Protein AF-A0A9Q4C392-F1 (afdb_monomer)

Secondary structure (DSSP, 8-state):
--HHHHHHHHHTS-HHHHHHHHHHHHH--EEHHHHHHHH---HHHHHHHHHHHHHTT-EEEEEETTEEEEEE----

Mean predicted aligned error: 3.05 Å

Organism: NCBI:txid2487751

Foldseek 3Di:
DDQVVVVVVLVVADPLLNLLLVCCVPPHWAFLVVSCVSSVDDSVSSVVSVVSCVVVVQWDWDDDDPGTTIHGDDDD

pLDDT: mean 94.3, std 6.83, range [61.62, 98.56]

Structure (mmCIF, N/CA/C/O backbone):
data_AF-A0A9Q4C392-F1
#
_entry.id   AF-A0A9Q4C392-F1
#
loop_
_atom_site.group_PDB
_atom_site.id
_atom_site.type_symbol
_atom_site.label_atom_id
_atom_site.label_alt_id
_atom_site.label_comp_id
_atom_site.label_asym_id
_atom_site.label_entity_id
_atom_site.label_seq_id
_atom_site.pdbx_PDB_ins_code
_atom_site.Cartn_x
_atom_site.Cartn_y
_atom_site.Cartn_z
_atom_site.occupancy
_atom_site.B_iso_or_equiv
_atom_site.auth_seq_id
_atom_site.auth_comp_id
_atom_site.auth_asym_id
_atom_site.auth_atom_id
_atom_site.pdbx_PDB_model_num
ATOM 1 N N . MET A 1 1 ? -10.856 -8.751 14.765 1.00 61.62 1 MET A N 1
ATOM 2 C CA . MET A 1 1 ? -11.266 -7.335 14.699 1.00 61.62 1 MET A CA 1
ATOM 3 C C . MET A 1 1 ? -12.673 -7.333 14.133 1.00 61.62 1 MET A C 1
ATOM 5 O O . MET A 1 1 ? -12.892 -8.131 13.236 1.00 61.62 1 MET A O 1
ATOM 9 N N . ASP A 1 2 ? -13.636 -6.588 14.673 1.00 79.50 2 ASP A N 1
ATOM 10 C CA . ASP A 1 2 ? -14.960 -6.560 14.035 1.00 79.50 2 ASP A CA 1
ATOM 11 C C . ASP A 1 2 ? -14.916 -5.744 12.728 1.00 79.50 2 ASP A C 1
ATOM 13 O O . ASP A 1 2 ? -14.035 -4.904 12.526 1.00 79.50 2 ASP A O 1
ATOM 17 N N . SER A 1 3 ? -15.846 -6.027 11.813 1.00 83.25 3 SER A N 1
ATOM 18 C CA . SER A 1 3 ? -15.886 -5.382 10.496 1.00 83.25 3 SER A CA 1
ATOM 19 C C . SER A 1 3 ? -16.076 -3.861 10.580 1.00 83.25 3 SER A C 1
ATOM 21 O O . SER A 1 3 ? -15.615 -3.158 9.687 1.00 83.25 3 SER A O 1
ATOM 23 N N . ALA A 1 4 ? -16.705 -3.329 11.634 1.00 87.12 4 ALA A N 1
ATOM 24 C CA . ALA A 1 4 ? -16.956 -1.893 11.758 1.00 87.12 4 ALA A CA 1
ATOM 25 C C . ALA A 1 4 ? -15.667 -1.112 12.054 1.00 87.12 4 ALA A C 1
ATOM 27 O O . ALA A 1 4 ? -15.414 -0.087 11.419 1.00 87.12 4 ALA A O 1
ATOM 28 N N . ALA A 1 5 ? -14.833 -1.628 12.959 1.00 88.75 5 ALA A N 1
ATOM 29 C CA . ALA A 1 5 ? -13.549 -1.025 13.297 1.00 88.75 5 ALA A CA 1
ATOM 30 C C . ALA A 1 5 ? -12.548 -1.080 12.125 1.00 88.75 5 ALA A C 1
ATOM 32 O O . ALA A 1 5 ? -11.749 -0.163 11.949 1.00 88.75 5 ALA A O 1
ATOM 33 N N . PHE A 1 6 ? -12.612 -2.117 11.282 1.00 91.69 6 PHE A N 1
ATOM 34 C CA . PHE A 1 6 ? -11.809 -2.182 10.055 1.00 91.69 6 PHE A CA 1
ATOM 35 C C . PHE A 1 6 ? -12.192 -1.078 9.060 1.00 91.69 6 PHE A C 1
ATOM 37 O O . PHE A 1 6 ? -11.328 -0.375 8.546 1.00 91.69 6 PHE A O 1
ATOM 44 N N . GLU A 1 7 ? -13.490 -0.869 8.830 1.00 93.12 7 GLU A N 1
ATOM 45 C CA . GLU A 1 7 ? -13.968 0.188 7.929 1.00 93.12 7 GLU A CA 1
ATOM 46 C C . GLU A 1 7 ? -13.609 1.597 8.433 1.00 93.12 7 GLU A C 1
ATOM 48 O O . GLU A 1 7 ? -13.373 2.502 7.634 1.00 93.12 7 GLU A O 1
ATOM 53 N N . GLU A 1 8 ? -13.539 1.808 9.750 1.00 94.12 8 GLU A N 1
ATOM 54 C CA . GLU A 1 8 ? -13.013 3.050 10.331 1.00 94.12 8 GLU A CA 1
ATOM 55 C C . GLU A 1 8 ? -11.519 3.232 10.027 1.00 94.12 8 GLU A C 1
ATOM 57 O O . GLU A 1 8 ? -11.132 4.279 9.509 1.00 94.12 8 GLU A O 1
ATOM 62 N N . GLN A 1 9 ? -10.699 2.190 10.203 1.00 94.44 9 GLN A N 1
ATOM 63 C CA . GLN A 1 9 ? -9.281 2.249 9.831 1.00 94.44 9 GLN A CA 1
ATOM 64 C C . GLN A 1 9 ? -9.068 2.559 8.349 1.00 94.44 9 GLN A C 1
ATOM 66 O O . GLN A 1 9 ? -8.176 3.347 8.029 1.00 94.44 9 GLN A O 1
ATOM 71 N N . VAL A 1 10 ? -9.890 1.986 7.458 1.00 95.62 10 VAL A N 1
ATOM 72 C CA . VAL A 1 10 ? -9.849 2.291 6.017 1.00 95.62 10 VAL A CA 1
ATOM 73 C C . VAL A 1 10 ? -10.148 3.773 5.781 1.00 95.62 10 VAL A C 1
ATOM 75 O O . VAL A 1 10 ? -9.467 4.426 4.987 1.00 95.62 10 VAL A O 1
ATOM 78 N N . ARG A 1 11 ? -11.147 4.347 6.468 1.00 95.56 11 ARG A N 1
ATOM 79 C CA . ARG A 1 11 ? -11.480 5.779 6.341 1.00 95.56 11 ARG A CA 1
ATOM 80 C C . ARG A 1 11 ? -10.339 6.680 6.803 1.00 95.56 11 ARG A C 1
ATOM 82 O O . ARG A 1 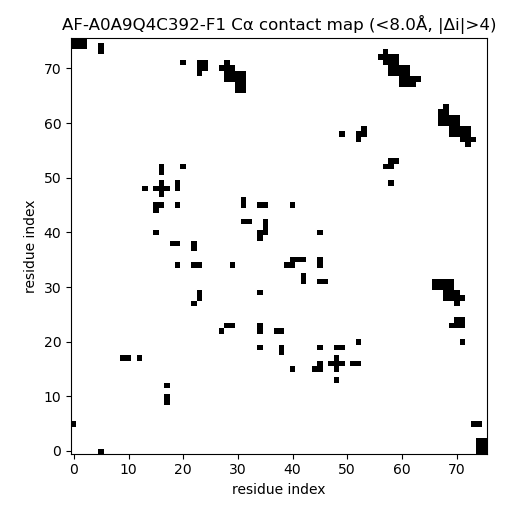11 ? -10.089 7.686 6.136 1.00 95.56 11 ARG A O 1
ATOM 89 N N . ASP A 1 12 ? -9.602 6.269 7.827 1.00 96.88 12 ASP A N 1
ATOM 90 C CA . ASP A 1 12 ? -8.473 7.009 8.401 1.00 96.88 12 ASP A CA 1
ATOM 91 C C . ASP A 1 12 ? -7.142 6.799 7.660 1.00 96.88 12 ASP A C 1
ATOM 93 O O . ASP A 1 12 ? -6.087 7.257 8.115 1.00 96.88 12 ASP A O 1
ATOM 97 N N . LEU A 1 13 ? -7.136 6.068 6.541 1.00 97.94 13 LEU A N 1
ATOM 98 C CA . LEU A 1 13 ? -5.943 5.939 5.706 1.00 97.94 13 LEU A CA 1
ATOM 99 C C . LEU A 1 13 ? -5.606 7.272 5.009 1.00 97.94 13 LEU A C 1
ATOM 101 O O . LEU A 1 13 ? -6.519 7.925 4.473 1.00 97.94 13 LEU A O 1
ATOM 105 N N . PRO A 1 14 ? -4.307 7.632 4.935 1.00 97.88 14 PRO A N 1
ATOM 106 C CA . PRO A 1 14 ? -3.785 8.620 3.990 1.00 97.88 14 PRO A CA 1
ATOM 107 C C . PRO A 1 14 ? -4.265 8.367 2.551 1.00 97.88 14 PRO A C 1
ATOM 109 O O . PRO A 1 14 ? -4.643 7.249 2.202 1.00 97.88 14 PRO A O 1
ATOM 112 N N . CYS A 1 15 ? -4.304 9.407 1.713 1.00 97.38 15 CYS A N 1
ATOM 113 C CA . CYS A 1 15 ? -4.913 9.329 0.377 1.00 97.38 15 CYS A CA 1
ATOM 114 C C . CYS A 1 15 ? -4.233 8.306 -0.547 1.00 97.38 15 CYS A C 1
ATOM 116 O O . CYS A 1 15 ? -4.919 7.533 -1.212 1.00 97.38 15 CYS A O 1
ATOM 118 N N . ASP A 1 16 ? -2.907 8.301 -0.561 1.00 98.00 16 ASP A N 1
ATOM 119 C CA . ASP A 1 16 ? -2.044 7.342 -1.255 1.00 98.00 16 ASP A CA 1
ATOM 120 C C . ASP A 1 16 ? -2.261 5.906 -0.750 1.00 98.00 16 ASP A C 1
ATOM 122 O O . ASP A 1 16 ? -2.589 5.018 -1.537 1.00 98.00 16 ASP A O 1
ATOM 126 N N . ALA A 1 17 ? -2.211 5.686 0.567 1.00 98.50 17 ALA A N 1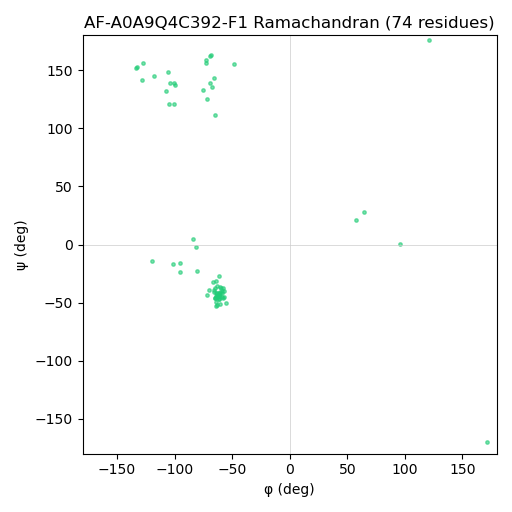
ATOM 127 C CA . ALA A 1 17 ? -2.470 4.379 1.178 1.00 98.50 17 ALA A CA 1
ATOM 128 C C . ALA A 1 17 ? -3.886 3.859 0.879 1.00 98.50 17 ALA A C 1
ATOM 130 O O . ALA A 1 17 ? -4.081 2.684 0.568 1.00 98.50 17 ALA A O 1
ATOM 131 N N . LYS A 1 18 ? -4.890 4.739 0.918 1.00 98.50 18 LYS A N 1
ATOM 132 C CA . LYS A 1 18 ? -6.280 4.404 0.590 1.00 98.50 18 LYS A CA 1
ATOM 133 C C . LYS A 1 18 ? -6.443 4.021 -0.881 1.00 98.50 18 LYS A C 1
ATOM 135 O O . LYS A 1 18 ? -7.206 3.106 -1.183 1.00 98.50 18 LYS A O 1
ATOM 140 N N . LEU A 1 19 ? -5.744 4.700 -1.791 1.00 98.50 19 LEU A N 1
ATOM 141 C CA . LEU A 1 19 ? -5.753 4.355 -3.212 1.00 98.50 19 LEU A CA 1
ATOM 142 C C . LEU A 1 19 ? -5.146 2.966 -3.446 1.00 98.50 19 LEU A C 1
ATOM 144 O O . LEU A 1 19 ? -5.794 2.134 -4.082 1.00 98.50 19 LEU A O 1
ATOM 148 N N . VAL A 1 20 ? -3.959 2.698 -2.885 1.00 98.50 20 VAL A N 1
ATOM 149 C CA . VAL A 1 20 ? -3.303 1.379 -2.967 1.00 98.50 20 VAL A CA 1
ATOM 150 C C . VAL A 1 20 ? -4.209 0.287 -2.400 1.00 98.50 20 VAL A C 1
ATOM 152 O O . VAL A 1 20 ? -4.415 -0.731 -3.058 1.00 98.50 20 VAL A O 1
ATOM 155 N N . PHE A 1 21 ? -4.827 0.521 -1.237 1.00 98.44 21 PHE A N 1
ATOM 156 C CA . PHE A 1 21 ? -5.785 -0.409 -0.636 1.00 98.44 21 PHE A CA 1
ATOM 157 C C . PHE A 1 21 ? -6.932 -0.756 -1.594 1.00 98.44 21 PHE A C 1
ATOM 159 O O . PHE A 1 21 ? -7.209 -1.929 -1.825 1.00 98.44 21 PHE A O 1
ATOM 166 N N . VAL A 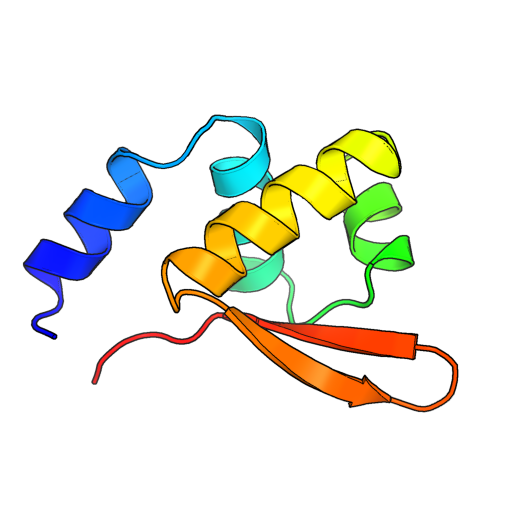1 22 ? -7.583 0.251 -2.189 1.00 97.94 22 VAL A N 1
ATOM 167 C CA . VAL A 1 22 ? -8.714 0.037 -3.109 1.00 97.94 22 VAL A CA 1
ATOM 168 C C . VAL A 1 22 ? -8.281 -0.697 -4.379 1.00 97.94 22 VAL A C 1
ATOM 170 O O . VAL A 1 22 ? -9.046 -1.512 -4.898 1.00 97.94 22 VAL A O 1
ATOM 173 N N . VAL A 1 23 ? -7.084 -0.411 -4.898 1.00 98.38 23 VAL A N 1
ATOM 174 C CA . VAL A 1 23 ? -6.532 -1.117 -6.061 1.00 98.38 23 VAL A CA 1
ATOM 175 C C . VAL A 1 23 ? -6.297 -2.585 -5.727 1.00 98.38 23 VAL A C 1
ATOM 177 O O . VAL A 1 23 ? -6.845 -3.435 -6.426 1.00 98.38 23 VAL A O 1
ATOM 180 N N . LEU A 1 24 ? -5.582 -2.884 -4.641 1.00 98.06 24 LEU A N 1
ATOM 181 C CA . LEU A 1 24 ? -5.324 -4.261 -4.218 1.00 98.06 24 LEU A CA 1
ATOM 182 C C . LEU A 1 24 ? -6.624 -5.027 -3.946 1.00 98.06 24 LEU A C 1
ATOM 184 O O . LEU A 1 24 ? -6.817 -6.139 -4.432 1.00 98.06 24 LEU A O 1
ATOM 188 N N . GLU A 1 25 ? -7.564 -4.400 -3.238 1.00 96.62 25 GLU A N 1
ATOM 189 C CA . GLU A 1 25 ? -8.851 -5.006 -2.898 1.00 96.62 25 GLU A CA 1
ATOM 190 C C . GLU A 1 25 ? -9.679 -5.377 -4.134 1.00 96.62 25 GLU A C 1
ATOM 192 O O . GLU A 1 25 ? -10.325 -6.424 -4.167 1.00 96.62 25 GLU A O 1
ATOM 197 N N . LYS A 1 26 ? -9.718 -4.503 -5.142 1.00 96.94 26 LYS A N 1
ATOM 198 C CA . LYS A 1 26 ? -10.638 -4.668 -6.277 1.00 96.94 26 LYS A CA 1
ATOM 199 C C . LYS A 1 26 ? -10.013 -5.355 -7.476 1.00 96.94 26 LYS A C 1
ATOM 201 O O . LYS A 1 26 ? -10.748 -5.858 -8.325 1.00 96.94 26 LYS A O 1
ATOM 206 N N . ARG A 1 27 ? -8.690 -5.293 -7.600 1.00 96.56 27 ARG A N 1
ATOM 207 C CA . ARG A 1 27 ? -7.974 -5.663 -8.827 1.00 96.56 27 ARG A CA 1
ATOM 208 C C . ARG A 1 27 ? -6.988 -6.801 -8.613 1.00 96.56 27 ARG A C 1
ATOM 210 O O . ARG A 1 27 ? -6.635 -7.452 -9.590 1.00 96.56 27 ARG A O 1
ATOM 217 N N . GLY A 1 28 ? -6.671 -7.109 -7.360 1.00 92.12 28 GLY A N 1
ATOM 218 C CA . GLY A 1 28 ? -5.961 -8.314 -6.978 1.00 92.12 28 GLY A CA 1
ATOM 219 C C . GLY A 1 28 ? -4.654 -8.028 -6.254 1.00 92.12 28 GLY A C 1
ATOM 220 O O . GLY A 1 28 ? -4.250 -6.873 -6.100 1.00 92.12 28 GLY A O 1
ATOM 221 N N . PRO A 1 29 ? -3.998 -9.101 -5.797 1.00 96.31 29 PRO A N 1
ATOM 222 C CA . PRO A 1 29 ? -2.685 -8.984 -5.213 1.00 96.31 29 PRO A CA 1
ATOM 223 C C . PRO A 1 29 ? -1.684 -8.566 -6.292 1.00 96.31 29 PRO A C 1
ATOM 225 O O . PRO A 1 29 ? -1.691 -9.113 -7.395 1.00 96.31 29 PRO A O 1
ATOM 228 N N . PHE A 1 30 ? -0.825 -7.607 -5.967 1.00 97.75 30 PHE A N 1
ATOM 229 C CA . PHE A 1 30 ? 0.132 -7.033 -6.911 1.00 97.75 30 PHE A CA 1
ATOM 230 C C . PHE A 1 30 ? 1.520 -6.924 -6.303 1.00 97.75 30 PHE A C 1
ATOM 232 O O . PHE A 1 30 ? 1.693 -6.778 -5.092 1.00 97.75 30 PHE A O 1
ATOM 239 N N . THR A 1 31 ? 2.528 -6.986 -7.161 1.00 97.06 31 THR A N 1
ATOM 240 C CA . THR A 1 31 ? 3.882 -6.563 -6.818 1.00 97.06 31 THR A CA 1
ATOM 241 C C . THR A 1 31 ? 3.937 -5.048 -6.614 1.00 97.06 31 THR A C 1
ATOM 243 O O . THR A 1 31 ? 3.053 -4.311 -7.043 1.00 97.06 31 THR A O 1
ATOM 246 N N . GLN A 1 32 ? 4.994 -4.549 -5.968 1.00 95.88 32 GLN A N 1
ATOM 247 C CA . GLN A 1 32 ? 5.186 -3.101 -5.804 1.00 95.88 32 GLN A CA 1
ATOM 248 C C . GLN A 1 32 ? 5.242 -2.363 -7.156 1.00 95.88 32 GLN A C 1
ATOM 250 O O . GLN A 1 32 ? 4.705 -1.263 -7.282 1.00 95.88 32 GLN A O 1
ATOM 255 N N . GLU A 1 33 ? 5.865 -2.972 -8.167 1.00 95.94 33 GLU A N 1
ATOM 256 C CA . GLU A 1 33 ? 5.953 -2.419 -9.522 1.00 95.94 33 GLU A CA 1
ATOM 257 C C . GLU A 1 33 ? 4.559 -2.287 -10.149 1.00 95.94 33 GLU A C 1
ATOM 259 O O . GLU A 1 33 ? 4.158 -1.187 -10.516 1.00 95.94 33 GLU A O 1
ATOM 264 N N . GLU A 1 34 ? 3.765 -3.360 -10.141 1.00 97.31 34 GLU A N 1
ATOM 265 C CA . GLU A 1 34 ? 2.383 -3.336 -10.641 1.00 97.31 34 GLU A CA 1
ATOM 266 C C . GLU A 1 34 ? 1.508 -2.335 -9.867 1.00 97.31 34 GLU A C 1
ATOM 268 O O . GLU A 1 34 ? 0.688 -1.644 -10.461 1.00 97.31 34 GLU A O 1
ATOM 273 N N . ILE A 1 35 ? 1.699 -2.174 -8.551 1.00 97.75 35 ILE A N 1
ATOM 274 C CA . ILE A 1 35 ? 0.990 -1.139 -7.775 1.00 97.75 35 ILE A CA 1
ATOM 275 C C . ILE A 1 35 ? 1.331 0.257 -8.295 1.00 97.75 35 ILE A C 1
ATOM 277 O O . ILE A 1 35 ? 0.442 1.101 -8.417 1.00 97.75 35 ILE A O 1
ATOM 281 N N . THR A 1 36 ? 2.600 0.504 -8.609 1.00 98.00 36 THR A N 1
ATOM 282 C CA . THR A 1 36 ? 3.067 1.785 -9.154 1.00 98.00 36 THR A CA 1
ATOM 283 C C . THR A 1 36 ? 2.384 2.059 -10.498 1.00 98.00 36 THR A C 1
ATOM 285 O O . THR A 1 36 ? 1.826 3.137 -10.704 1.00 98.00 36 THR A O 1
ATOM 288 N N . GLU A 1 37 ? 2.322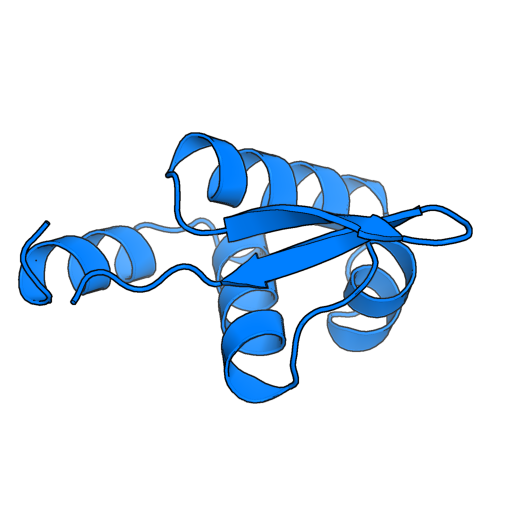 1.054 -11.375 1.00 97.69 37 GLU A N 1
ATOM 289 C CA . GLU A 1 37 ? 1.635 1.140 -12.670 1.00 97.69 3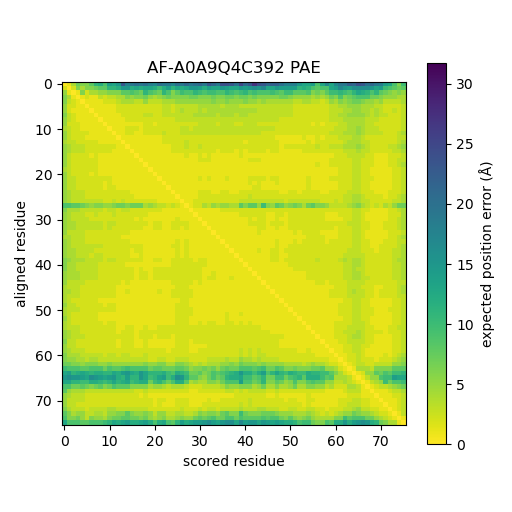7 GLU A CA 1
ATOM 290 C C . GLU A 1 37 ? 0.124 1.372 -12.524 1.00 97.69 37 GLU A C 1
ATOM 292 O O . GLU A 1 37 ? -0.453 2.214 -13.214 1.00 97.69 37 GLU A O 1
ATOM 297 N N . GLU A 1 38 ? -0.526 0.662 -11.602 1.00 98.06 38 GLU A N 1
ATOM 298 C CA . GLU A 1 38 ? -1.983 0.670 -11.478 1.00 98.06 38 GLU A CA 1
ATOM 299 C C . GLU A 1 38 ? -2.541 1.878 -10.726 1.00 98.06 38 GLU A C 1
ATOM 301 O O . GLU A 1 38 ? -3.714 2.234 -10.894 1.00 98.06 38 GLU A O 1
ATOM 306 N N . THR A 1 39 ? -1.717 2.504 -9.887 1.00 97.94 39 THR A N 1
ATOM 307 C CA . THR A 1 39 ? -2.086 3.691 -9.104 1.00 97.94 39 THR A CA 1
ATOM 308 C C . THR A 1 39 ? -1.563 4.990 -9.703 1.00 97.94 39 THR A C 1
ATOM 310 O O . THR A 1 39 ? -2.071 6.052 -9.345 1.00 97.94 39 THR A O 1
ATOM 313 N N . TYR A 1 40 ? -0.587 4.917 -10.616 1.00 97.88 40 TYR A N 1
ATOM 314 C CA . TYR A 1 40 ? 0.179 6.060 -11.124 1.00 97.88 40 TYR A CA 1
ATOM 315 C C . TYR A 1 40 ? 0.912 6.856 -10.031 1.00 97.88 40 TYR A C 1
ATOM 317 O O . TYR A 1 40 ? 1.248 8.024 -10.236 1.00 97.88 40 TYR A O 1
ATOM 325 N N . LEU A 1 41 ? 1.148 6.242 -8.870 1.00 98.25 41 LEU A N 1
ATOM 326 C CA . LEU A 1 41 ? 2.027 6.790 -7.844 1.00 98.25 41 LEU A CA 1
ATOM 327 C C . LEU A 1 41 ? 3.485 6.675 -8.289 1.00 98.25 41 LEU A C 1
ATOM 329 O O . LEU A 1 41 ? 3.834 5.858 -9.139 1.00 98.25 41 LEU A O 1
ATOM 333 N N . SER A 1 42 ? 4.355 7.486 -7.699 1.00 98.19 42 SER A N 1
ATOM 334 C CA . SER A 1 42 ? 5.790 7.221 -7.745 1.00 98.19 42 SER A CA 1
ATOM 335 C C . SER A 1 42 ? 6.148 5.984 -6.914 1.00 98.19 42 SER A C 1
ATOM 337 O O . SER A 1 42 ? 5.397 5.561 -6.033 1.00 98.19 42 SER A O 1
ATOM 339 N N . GLU A 1 43 ? 7.333 5.423 -7.155 1.00 97.44 43 GLU A N 1
ATOM 340 C CA . GLU A 1 43 ? 7.848 4.300 -6.363 1.00 97.44 43 GLU A CA 1
ATOM 341 C C . GLU A 1 43 ? 7.929 4.654 -4.865 1.00 97.44 43 GLU A C 1
ATOM 343 O O . GLU A 1 43 ? 7.550 3.849 -4.018 1.00 97.44 43 GLU A O 1
ATOM 348 N N . GLU A 1 44 ? 8.350 5.879 -4.530 1.00 98.12 44 GLU A N 1
ATOM 349 C CA . GLU A 1 44 ? 8.446 6.361 -3.145 1.00 98.12 44 GLU A CA 1
ATOM 350 C C . GLU A 1 44 ? 7.073 6.431 -2.459 1.00 98.12 44 GLU A C 1
ATOM 352 O O . GLU A 1 44 ? 6.920 5.983 -1.320 1.00 98.12 44 GLU A O 1
ATOM 357 N N . GLU A 1 45 ? 6.060 6.946 -3.161 1.00 98.38 45 GLU A N 1
ATOM 358 C CA . GLU A 1 45 ? 4.680 7.001 -2.667 1.00 98.38 45 GLU A CA 1
ATOM 359 C C . GLU A 1 45 ? 4.083 5.598 -2.506 1.00 98.38 45 GLU A C 1
ATOM 361 O O . GLU A 1 45 ? 3.428 5.327 -1.500 1.00 98.38 45 GLU A O 1
ATOM 366 N N . ALA A 1 46 ? 4.340 4.682 -3.447 1.00 97.94 46 ALA A N 1
ATOM 367 C CA . ALA A 1 46 ? 3.881 3.297 -3.355 1.00 97.94 46 ALA A CA 1
ATOM 368 C C . ALA A 1 46 ? 4.519 2.563 -2.162 1.00 97.94 46 ALA A C 1
ATOM 370 O O . ALA A 1 46 ? 3.818 1.868 -1.425 1.00 97.94 46 ALA A O 1
ATOM 371 N N . VAL A 1 47 ? 5.822 2.756 -1.920 1.00 97.62 47 VAL A N 1
ATOM 372 C CA . VAL A 1 47 ? 6.521 2.208 -0.743 1.00 97.62 47 VAL A CA 1
ATOM 373 C C . VAL A 1 47 ? 5.930 2.759 0.549 1.00 97.62 47 VAL A C 1
ATOM 375 O O . VAL A 1 47 ? 5.651 1.988 1.467 1.00 97.62 47 VAL A O 1
ATOM 378 N N . TYR A 1 48 ? 5.717 4.074 0.631 1.00 98.31 48 TYR A N 1
ATOM 379 C CA . TYR A 1 48 ? 5.117 4.693 1.812 1.00 98.31 48 TYR A CA 1
ATOM 380 C C . TYR A 1 48 ? 3.695 4.173 2.064 1.00 98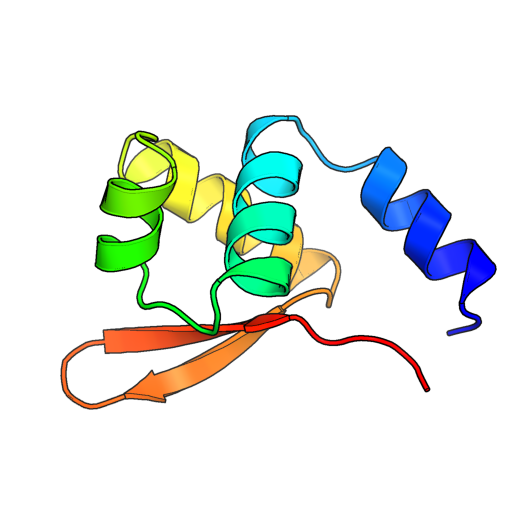.31 48 TYR A C 1
ATOM 382 O O . TYR A 1 48 ? 3.374 3.763 3.180 1.00 98.31 48 TYR A O 1
ATOM 390 N N . ALA A 1 49 ? 2.861 4.123 1.026 1.00 98.56 49 ALA A N 1
ATOM 391 C CA . ALA A 1 49 ? 1.501 3.607 1.101 1.00 98.56 49 ALA A CA 1
ATOM 392 C C . ALA A 1 49 ? 1.464 2.149 1.588 1.00 98.56 49 ALA A C 1
ATOM 394 O O . ALA A 1 49 ? 0.692 1.822 2.490 1.00 98.56 49 ALA A O 1
ATOM 395 N N . LEU A 1 50 ? 2.324 1.288 1.036 1.00 98.19 50 LEU A N 1
ATOM 396 C CA . LEU A 1 50 ? 2.456 -0.105 1.462 1.00 98.19 50 LEU A CA 1
ATOM 397 C C . LEU A 1 50 ? 2.919 -0.218 2.915 1.00 98.19 50 LEU A C 1
ATOM 399 O O . LEU A 1 50 ? 2.308 -0.964 3.672 1.00 98.19 50 LEU A O 1
ATOM 403 N N . ALA A 1 51 ? 3.916 0.567 3.332 1.00 98.12 51 ALA A N 1
ATOM 404 C CA . ALA A 1 51 ? 4.381 0.588 4.717 1.00 98.12 51 ALA A CA 1
ATOM 405 C C . ALA A 1 51 ? 3.262 0.976 5.701 1.00 98.12 51 ALA A C 1
ATOM 407 O O . ALA A 1 51 ? 3.113 0.338 6.741 1.00 98.12 51 ALA A O 1
ATOM 408 N N . VAL A 1 52 ? 2.432 1.971 5.361 1.00 98.25 52 VAL A N 1
ATOM 409 C CA . VAL A 1 52 ? 1.270 2.359 6.182 1.00 98.25 52 VAL A CA 1
ATOM 410 C C . VAL A 1 52 ? 0.252 1.220 6.283 1.00 98.25 52 VAL A C 1
ATOM 412 O O . VAL A 1 52 ? -0.304 0.979 7.356 1.00 98.25 52 VAL A O 1
ATOM 415 N N . LEU A 1 53 ? -0.018 0.519 5.180 1.00 97.94 53 LEU A N 1
ATOM 416 C CA . LEU A 1 53 ? -0.964 -0.597 5.165 1.00 97.94 53 LEU A CA 1
ATOM 417 C C . LEU A 1 53 ? -0.433 -1.820 5.928 1.00 97.94 53 LEU A C 1
ATOM 419 O O . LEU A 1 53 ? -1.206 -2.465 6.638 1.00 97.94 53 LEU A O 1
ATOM 423 N N . GLU A 1 54 ? 0.864 -2.116 5.816 1.00 97.00 54 GLU A N 1
ATOM 424 C CA . GLU A 1 54 ? 1.544 -3.177 6.569 1.00 97.00 54 GLU A CA 1
ATOM 425 C C . GLU A 1 54 ? 1.532 -2.870 8.074 1.00 97.00 54 GLU A C 1
ATOM 427 O O . GLU A 1 54 ? 1.164 -3.729 8.874 1.00 97.00 54 GLU A O 1
ATOM 432 N N . GLU A 1 55 ? 1.850 -1.632 8.475 1.00 96.88 55 GLU A N 1
ATOM 433 C CA . GLU A 1 55 ? 1.819 -1.200 9.880 1.00 96.88 55 GLU A CA 1
ATOM 434 C C . GLU A 1 55 ? 0.417 -1.334 10.493 1.00 96.88 55 GLU A C 1
ATOM 436 O O . GLU A 1 55 ? 0.267 -1.725 11.652 1.00 96.88 55 GLU A O 1
ATOM 441 N N . ARG A 1 56 ? -0.626 -1.053 9.704 1.00 95.62 56 ARG A N 1
ATOM 442 C CA . ARG A 1 56 ? -2.026 -1.208 10.124 1.00 95.62 56 ARG A CA 1
ATOM 443 C C . ARG A 1 56 ? -2.543 -2.647 10.021 1.00 95.62 56 ARG A C 1
ATOM 445 O O . ARG A 1 56 ? -3.687 -2.895 10.391 1.00 95.62 56 ARG A O 1
ATOM 452 N N . GLY A 1 57 ? -1.731 -3.592 9.540 1.00 95.62 57 GLY A N 1
ATOM 453 C CA . GLY A 1 57 ? -2.118 -4.996 9.377 1.00 95.62 57 GLY A CA 1
ATOM 454 C C . GLY A 1 57 ? -3.235 -5.207 8.352 1.00 95.62 57 GLY A C 1
ATOM 455 O O . GLY A 1 57 ? -4.034 -6.129 8.492 1.00 95.62 57 GLY A O 1
ATOM 456 N N . MET A 1 58 ? -3.330 -4.322 7.357 1.00 96.75 58 MET A N 1
ATOM 457 C CA . MET A 1 58 ? -4.372 -4.360 6.323 1.00 96.75 58 MET A CA 1
ATOM 458 C C . MET A 1 58 ? -3.912 -5.085 5.058 1.00 96.75 58 MET A C 1
ATOM 460 O O . MET A 1 58 ? -4.748 -5.451 4.233 1.00 96.75 58 MET A O 1
ATOM 464 N N . VAL A 1 59 ? -2.602 -5.287 4.899 1.00 97.44 59 VAL A N 1
ATOM 465 C CA . VAL A 1 59 ? -2.010 -6.074 3.815 1.00 97.44 59 VAL A CA 1
ATOM 466 C C . VAL A 1 59 ? -0.972 -7.051 4.355 1.00 97.44 59 VAL A C 1
ATOM 468 O O . VAL A 1 59 ? -0.336 -6.794 5.377 1.00 97.44 59 VAL A O 1
ATOM 471 N N . GLU A 1 60 ? -0.784 -8.152 3.639 1.00 96.75 60 GLU A N 1
ATOM 472 C CA . GLU A 1 60 ? 0.280 -9.126 3.860 1.00 96.75 60 GLU A CA 1
ATOM 473 C C . GLU A 1 60 ? 1.178 -9.198 2.623 1.00 96.75 60 GLU A C 1
ATOM 475 O O . GLU A 1 60 ? 0.717 -9.066 1.487 1.00 96.75 60 GLU A O 1
ATOM 480 N N . LYS A 1 61 ? 2.479 -9.403 2.849 1.00 96.50 61 LYS A N 1
ATOM 481 C CA . LYS A 1 61 ? 3.474 -9.570 1.790 1.00 96.50 61 LYS A CA 1
ATOM 482 C C . LYS A 1 61 ? 3.872 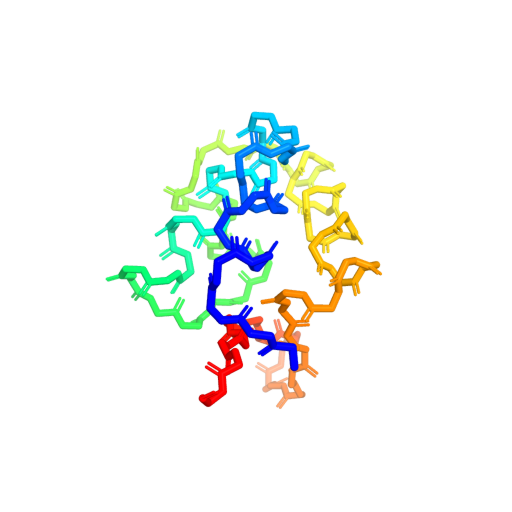-11.034 1.675 1.00 96.50 61 LYS A C 1
ATOM 484 O O . LYS A 1 61 ? 4.438 -11.606 2.608 1.00 96.50 61 LYS A O 1
ATOM 489 N N . HIS A 1 62 ? 3.674 -11.615 0.499 1.00 94.56 62 HIS A N 1
ATOM 490 C CA . HIS A 1 62 ? 4.099 -12.977 0.190 1.00 94.56 62 HIS A CA 1
ATOM 491 C C . HIS A 1 62 ? 5.323 -12.979 -0.726 1.00 94.56 62 HIS A C 1
ATOM 493 O O . HIS A 1 62 ? 5.518 -12.091 -1.558 1.00 94.56 62 HIS A O 1
ATOM 499 N N . GLN A 1 63 ? 6.168 -13.999 -0.579 1.00 92.62 63 GLN A N 1
ATOM 500 C CA . GLN A 1 63 ? 7.335 -14.179 -1.438 1.00 92.62 63 GLN A CA 1
ATOM 501 C C . GLN A 1 63 ? 6.891 -14.620 -2.839 1.00 92.62 63 GLN A C 1
ATOM 503 O O . GLN A 1 63 ? 6.205 -15.630 -2.985 1.00 92.62 63 GLN A O 1
ATOM 508 N N . HIS A 1 64 ? 7.315 -13.886 -3.867 1.00 86.75 64 HIS A N 1
ATOM 509 C CA . HIS A 1 64 ? 7.056 -14.195 -5.269 1.00 86.75 64 HIS A CA 1
ATOM 510 C C . HIS A 1 64 ? 8.372 -14.198 -6.065 1.00 86.75 64 HIS A C 1
ATOM 512 O O . HIS A 1 64 ? 9.375 -13.604 -5.662 1.00 86.75 64 HIS A O 1
ATOM 518 N N . ALA A 1 65 ? 8.415 -14.902 -7.196 1.00 81.31 65 ALA A N 1
ATOM 519 C CA . ALA A 1 65 ? 9.609 -14.919 -8.036 1.00 81.31 65 ALA A CA 1
ATOM 520 C C . ALA A 1 65 ? 9.858 -13.510 -8.605 1.00 81.31 65 ALA A C 1
ATOM 522 O O . ALA A 1 65 ? 9.083 -13.034 -9.422 1.00 81.31 65 ALA A O 1
ATOM 523 N N . GLY A 1 66 ? 10.927 -12.841 -8.160 1.00 75.25 66 GLY A N 1
ATOM 524 C CA . GLY A 1 66 ? 11.273 -11.484 -8.605 1.00 75.25 66 GLY A CA 1
ATOM 525 C C . GLY A 1 66 ? 10.790 -10.343 -7.700 1.00 75.25 66 GLY A C 1
ATOM 526 O O . GLY A 1 66 ? 11.105 -9.196 -7.988 1.00 75.25 66 GLY A O 1
ATOM 527 N N . GLY A 1 67 ? 10.101 -10.622 -6.586 1.00 82.69 67 GLY A N 1
ATOM 528 C CA . GLY A 1 67 ? 9.646 -9.572 -5.669 1.00 82.69 67 GLY A CA 1
ATOM 529 C C . GLY A 1 67 ? 8.707 -10.068 -4.572 1.00 82.69 67 GLY A C 1
ATOM 530 O O . GLY A 1 67 ? 8.541 -11.267 -4.364 1.00 82.69 67 GLY A O 1
ATOM 531 N N . GLY A 1 68 ? 8.096 -9.140 -3.837 1.00 91.69 68 GLY A N 1
ATOM 532 C CA . GLY A 1 68 ? 6.975 -9.467 -2.957 1.00 91.69 68 GLY A CA 1
ATOM 533 C C . GLY A 1 68 ? 5.658 -9.087 -3.612 1.00 91.69 68 GLY A C 1
ATOM 534 O O . GLY A 1 68 ? 5.584 -8.027 -4.231 1.00 91.69 68 GLY A O 1
ATOM 535 N N . ILE A 1 69 ? 4.652 -9.944 -3.463 1.00 96.62 69 ILE A N 1
ATOM 536 C CA . ILE A 1 69 ? 3.270 -9.651 -3.844 1.00 96.62 69 ILE A CA 1
ATOM 537 C C . ILE A 1 69 ? 2.492 -9.265 -2.583 1.00 96.62 69 ILE A C 1
ATOM 539 O O . ILE A 1 69 ? 2.684 -9.880 -1.532 1.00 96.62 69 ILE A O 1
ATOM 543 N N . TYR A 1 70 ? 1.665 -8.234 -2.679 1.00 97.75 70 TYR A N 1
ATOM 544 C CA . TYR A 1 70 ? 0.898 -7.675 -1.572 1.00 97.75 70 TYR A CA 1
ATOM 545 C C . TYR A 1 70 ? -0.574 -8.035 -1.730 1.00 97.75 70 TYR A C 1
ATOM 547 O O . TYR A 1 70 ? -1.129 -7.851 -2.808 1.00 97.75 70 TYR A O 1
ATOM 555 N N . GLU A 1 71 ? -1.208 -8.524 -0.669 1.00 97.62 71 GLU A N 1
ATOM 556 C CA . GLU A 1 71 ? -2.618 -8.930 -0.653 1.00 97.62 71 GLU A CA 1
ATOM 557 C C . GLU A 1 71 ? -3.353 -8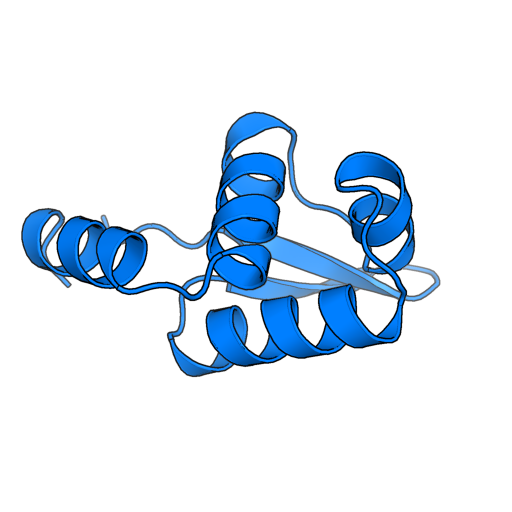.265 0.517 1.00 97.62 71 GLU A C 1
ATOM 559 O O . GLU A 1 71 ? -2.789 -8.125 1.599 1.00 97.62 71 GLU A O 1
ATOM 564 N N . VAL A 1 72 ? -4.607 -7.839 0.316 1.00 97.12 72 VAL A N 1
ATOM 565 C CA . VAL A 1 72 ? -5.430 -7.251 1.388 1.00 97.12 72 VAL A CA 1
ATOM 566 C C . VAL A 1 72 ? -5.926 -8.335 2.337 1.00 97.12 72 VAL A C 1
ATOM 568 O O . VAL A 1 72 ? -6.521 -9.324 1.916 1.00 97.12 72 VAL A O 1
ATOM 571 N N . ILE A 1 73 ? -5.782 -8.087 3.636 1.00 94.62 73 ILE A N 1
ATOM 572 C CA . ILE A 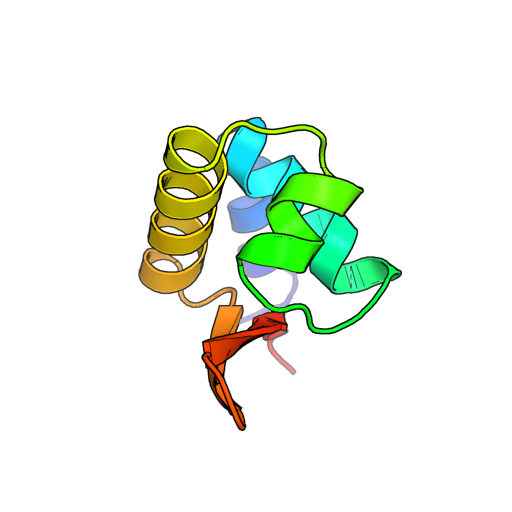1 73 ? -6.319 -8.938 4.695 1.00 94.62 73 ILE A CA 1
ATOM 573 C C . ILE A 1 73 ? -7.599 -8.295 5.218 1.00 94.62 73 ILE A C 1
ATOM 575 O O . ILE A 1 73 ? -7.581 -7.176 5.736 1.00 94.62 73 ILE A O 1
ATOM 579 N N . ARG A 1 74 ? -8.722 -9.014 5.134 1.00 87.25 74 ARG A N 1
ATOM 580 C CA . ARG A 1 74 ? -9.961 -8.617 5.811 1.00 87.25 74 ARG A CA 1
ATOM 581 C C . ARG A 1 74 ? -10.198 -9.481 7.051 1.00 87.25 74 ARG A C 1
ATOM 583 O O . ARG A 1 74 ? -9.996 -10.695 6.997 1.00 87.25 74 ARG A O 1
ATOM 590 N N . PRO A 1 75 ? -10.648 -8.887 8.168 1.00 82.75 75 PRO A N 1
ATOM 591 C CA . PRO A 1 75 ? -11.126 -9.670 9.295 1.00 82.75 75 PRO A CA 1
ATOM 592 C C . PRO A 1 75 ? -12.398 -10.444 8.915 1.00 82.75 75 PRO A C 1
ATOM 594 O O . PRO A 1 75 ? -13.226 -9.939 8.155 1.00 82.75 75 PRO A O 1
ATOM 597 N N . ALA A 1 76 ? -12.516 -11.665 9.448 1.00 71.19 76 ALA A N 1
ATOM 598 C CA . ALA A 1 76 ? -13.670 -12.553 9.281 1.00 71.19 76 ALA A CA 1
ATOM 599 C C . ALA A 1 76 ? -14.929 -12.061 10.013 1.00 71.19 76 ALA A C 1
ATOM 601 O O . ALA A 1 76 ? -14.782 -11.399 11.070 1.00 71.19 76 ALA A O 1
#

Radius of gyration: 11.73 Å; Cα contacts (8 Å, |Δi|>4): 101; chains: 1; bounding box: 28×24×27 Å

Solvent-accessible surface area (backbone atoms only — not comparable to full-atom values): 4330 Å² total; per-residue (Å²): 107,61,68,67,64,50,56,50,54,56,68,71,41,55,73,61,30,38,49,52,49,54,47,30,67,76,74,39,67,36,35,67,67,54,46,20,69,77,67,70,44,51,69,69,53,43,53,50,20,49,50,54,34,45,76,69,60,40,38,47,77,42,91,46,96,94,49,49,32,36,36,65,54,75,68,122

InterPro domains:
  IPR000835 MarR-type HTH domain [PF12802] (20-67)
  IPR036388 Winged helix-like DNA-binding domain superfamily [G3DSA:1.10.10.10] (8-72)
  IPR036390 Winged helix DNA-binding domain superfamily [SSF46785] (18-69)

Nearest PDB structures (foldseek):
  2xv4-assembly1_S  TM=9.353E-01  e=3.464E-03  Homo sapiens
  2rdp-assembly1_A-2  TM=7.853E-01  e=3.242E-03  Geobacillus stearothermophilus
  3lmm-assembly2_B  TM=7.456E-01  e=1.371E-03  Corynebacterium diphtheriae
  3s2w-assembly1_A  TM=8.919E-01  e=1.391E-02  Methanosarcina mazei Go1
  4a6d-assembly1_A  TM=5.934E-01  e=2.179E-03  Homo sapiens

Sequence (76 aa):
MDSAAFEEQVRDLPCDAKLVFVVLEKRGPFTQEEITEETYLSEEEAVYALAVLEERGMVEKHQHAGGGIYEVIRPA